Protein AF-A0A7V5LK09-F1 (afdb_monomer)

Sequence (104 aa):
LEYFKEQLTYKNRHDYRAETVLSLFDRWGVTTGSIEEGNLQIIDELPEEWLDEEHLEKKLKAEQMQLYQMMRYAKLETCRKAFIHEYFGIAHGPHCGACDNCRK

Nearest PDB structures (foldseek):
  4tmu-assembly1_A  TM=9.553E-01  e=4.118E-01  Cronobacter sakazakii ATCC BAA-894
  9e8q-assembly1_X  TM=3.305E-01  e=1.648E+00  Homo sapiens

Secondary structure (DSSP, 8-state):
-HHHHHHH-TT-TT--HHHHHHHHHHHTTSEES-TTTT--EE-SPPPGGGT-HHHHHHHHHHHHHHHHHHHHHHT--S-HHHHHHHHTT----S--SSSHHHH-

Organism: Caldithrix abyssi (NCBI:txid187145)

Mean predicted aligned error: 7.84 Å

Structure (mmCIF, N/CA/C/O backbone):
data_AF-A0A7V5LK09-F1
#
_entry.id   AF-A0A7V5LK09-F1
#
loop_
_atom_site.group_PDB
_atom_site.id
_atom_site.type_symbol
_atom_site.label_atom_id
_atom_site.label_alt_id
_atom_site.label_comp_id
_atom_site.label_asym_id
_atom_site.label_entity_id
_atom_site.label_seq_id
_atom_site.pdbx_PDB_ins_code
_atom_site.Cartn_x
_atom_site.Cartn_y
_atom_site.Cartn_z
_atom_site.occupancy
_atom_site.B_iso_or_equiv
_atom_site.auth_seq_id
_atom_site.auth_comp_id
_atom_site.auth_asym_id
_atom_site.auth_atom_id
_atom_site.pdbx_PDB_model_num
ATOM 1 N N . LEU A 1 1 ? -14.041 16.096 19.041 1.00 65.06 1 LEU A N 1
ATOM 2 C CA . LEU A 1 1 ? -12.765 15.440 18.664 1.00 65.06 1 LEU A CA 1
ATOM 3 C C . LEU A 1 1 ? -11.543 16.071 19.347 1.00 65.06 1 LEU A C 1
ATOM 5 O O . LEU A 1 1 ? -10.754 15.335 19.920 1.00 65.06 1 LEU A O 1
ATOM 9 N N . GLU A 1 2 ? -11.403 17.404 19.336 1.00 63.31 2 GLU A N 1
ATOM 10 C CA . GLU A 1 2 ? -10.239 18.144 19.876 1.00 63.31 2 GLU A CA 1
ATOM 11 C C . GLU A 1 2 ? -9.808 17.718 21.294 1.00 63.31 2 GLU A C 1
ATOM 13 O O . GLU A 1 2 ? -8.664 17.332 21.501 1.00 63.31 2 GLU A O 1
ATOM 18 N N . TYR A 1 3 ? -10.746 17.678 22.247 1.00 67.62 3 TYR A N 1
ATOM 19 C CA . TYR A 1 3 ? -10.480 17.264 23.632 1.00 67.62 3 TYR A CA 1
ATOM 20 C C . TYR A 1 3 ? -9.932 15.829 23.737 1.00 67.62 3 TYR A C 1
ATOM 22 O O . TYR A 1 3 ? -9.009 15.561 24.498 1.00 67.62 3 TYR A O 1
ATOM 30 N N . PHE A 1 4 ? -10.467 14.902 22.938 1.00 67.75 4 PHE A N 1
ATOM 31 C CA . PHE A 1 4 ? -10.021 13.507 22.905 1.00 67.75 4 PHE A CA 1
ATOM 32 C C . PHE A 1 4 ? -8.609 13.375 22.313 1.00 67.75 4 PHE A C 1
ATOM 34 O O . PHE A 1 4 ? -7.789 12.623 22.841 1.00 67.75 4 PHE A O 1
ATOM 41 N N . LYS A 1 5 ? -8.292 14.161 21.273 1.00 66.69 5 LYS A N 1
ATOM 42 C CA . LYS A 1 5 ? -6.926 14.253 20.736 1.00 66.69 5 LYS A CA 1
ATOM 43 C C . LYS A 1 5 ? -5.962 14.793 21.786 1.00 66.69 5 LYS A C 1
ATOM 45 O O . LYS A 1 5 ? -4.930 14.182 22.015 1.00 66.69 5 LYS A O 1
ATOM 50 N N . GLU A 1 6 ? -6.318 15.868 22.490 1.00 67.31 6 GLU A N 1
ATOM 51 C CA . GLU A 1 6 ? -5.460 16.445 23.535 1.00 67.31 6 GLU A CA 1
ATOM 52 C C . GLU A 1 6 ? -5.114 15.447 24.653 1.00 67.31 6 GLU A C 1
ATOM 54 O O . GLU A 1 6 ? -3.996 15.485 25.170 1.00 67.31 6 GLU A O 1
ATOM 59 N N . GLN A 1 7 ? -6.021 14.519 24.985 1.00 71.19 7 GLN A N 1
ATOM 60 C CA . GLN A 1 7 ? -5.760 13.465 25.973 1.00 71.19 7 GLN A CA 1
ATOM 61 C C . GLN A 1 7 ? -4.877 12.321 25.439 1.00 71.19 7 GLN A C 1
ATOM 63 O O . GLN A 1 7 ? -4.056 11.790 26.184 1.00 71.19 7 GLN A O 1
ATOM 68 N N . LEU A 1 8 ? -5.004 11.935 24.163 1.00 64.62 8 LEU A N 1
ATOM 69 C CA . LEU A 1 8 ? -4.245 10.816 23.576 1.00 64.62 8 LEU A CA 1
ATOM 70 C C . LEU A 1 8 ? -2.890 11.225 22.986 1.00 64.62 8 LEU A C 1
ATOM 72 O O . LEU A 1 8 ? -1.941 10.439 22.983 1.00 64.62 8 LEU A O 1
ATOM 76 N N . THR A 1 9 ? -2.784 12.448 22.476 1.00 62.03 9 THR A N 1
ATOM 77 C CA . THR A 1 9 ? -1.634 12.935 21.710 1.00 62.03 9 THR A CA 1
ATOM 78 C C . THR A 1 9 ? -1.008 14.159 22.372 1.00 62.03 9 THR A C 1
ATOM 80 O O . THR A 1 9 ? -0.523 15.069 21.704 1.00 62.03 9 THR A O 1
ATOM 83 N N . TYR A 1 10 ? -0.925 14.142 23.710 1.00 56.97 10 TYR A N 1
ATOM 84 C CA . TYR A 1 10 ? -0.333 15.200 24.548 1.00 56.97 10 TYR A CA 1
ATOM 85 C C . TYR A 1 10 ? 1.025 15.728 24.036 1.00 56.97 10 TYR A C 1
ATOM 87 O O . TYR A 1 10 ? 1.371 16.887 24.245 1.00 56.97 10 TYR A O 1
ATOM 95 N N . LYS A 1 11 ? 1.804 14.890 23.335 1.00 62.12 11 LYS A N 1
ATOM 96 C CA . LYS A 1 11 ? 3.105 15.263 22.756 1.00 62.12 11 LYS A CA 1
ATOM 97 C C . LYS A 1 11 ? 3.059 15.802 21.319 1.00 62.12 11 LYS A C 1
ATOM 99 O O . LYS A 1 11 ? 4.033 16.424 20.909 1.00 62.12 11 LYS A O 1
ATOM 104 N N . ASN A 1 12 ? 2.005 15.555 20.540 1.00 65.56 12 ASN A N 1
ATOM 105 C CA . ASN A 1 12 ? 1.946 15.945 19.130 1.00 65.56 12 ASN A CA 1
ATOM 106 C C . ASN A 1 12 ? 0.513 16.289 18.687 1.00 65.56 12 ASN A C 1
ATOM 108 O O . ASN A 1 12 ? -0.305 15.412 18.424 1.00 65.56 12 ASN A O 1
ATOM 112 N N 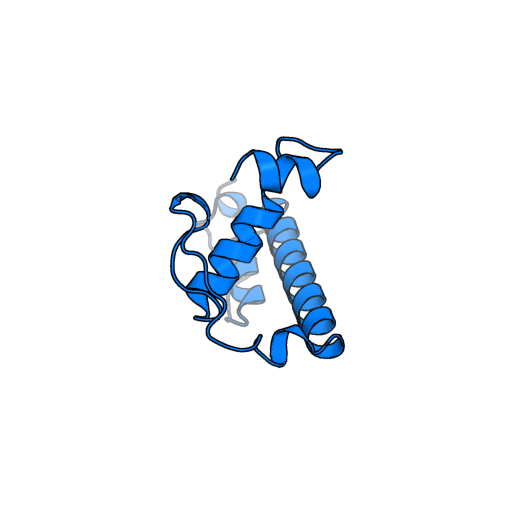. ARG A 1 13 ? 0.233 17.590 18.542 1.00 63.12 13 ARG A N 1
ATOM 113 C CA . ARG A 1 13 ? -1.069 18.110 18.088 1.00 63.12 13 ARG A CA 1
ATOM 114 C C . ARG A 1 13 ? -1.428 17.754 16.635 1.00 63.12 13 ARG A C 1
ATOM 116 O O . ARG A 1 13 ? -2.587 17.895 16.268 1.00 63.12 13 ARG A O 1
ATOM 123 N N . HIS A 1 14 ? -0.476 17.290 15.822 1.00 67.31 14 HIS A N 1
ATOM 124 C CA . HIS A 1 14 ? -0.699 16.863 14.430 1.00 67.31 14 HIS A CA 1
ATOM 125 C C . HIS A 1 14 ? -0.690 15.336 14.266 1.00 67.31 14 HIS A C 1
ATOM 127 O O . HIS A 1 14 ? -0.330 14.809 13.214 1.00 67.31 14 HIS A O 1
ATOM 133 N N . ASP A 1 15 ? -1.030 14.616 15.327 1.00 77.69 15 ASP A N 1
ATOM 134 C CA . ASP A 1 15 ? -1.090 13.164 15.333 1.00 77.69 15 ASP A CA 1
ATOM 135 C C . ASP A 1 15 ? -2.498 12.677 14.965 1.00 77.69 15 ASP A C 1
ATOM 137 O O . ASP A 1 15 ? -3.444 12.880 15.722 1.00 77.69 15 ASP A O 1
ATOM 141 N N . TYR A 1 16 ? -2.606 12.038 13.796 1.00 82.81 16 TYR A N 1
ATOM 142 C CA . TYR A 1 16 ? -3.864 11.573 13.200 1.00 82.81 16 TYR A CA 1
ATOM 143 C C . TYR A 1 16 ? -4.197 10.106 13.525 1.00 82.81 16 TYR A C 1
ATOM 145 O O . TYR A 1 16 ? -5.023 9.475 12.853 1.00 82.81 16 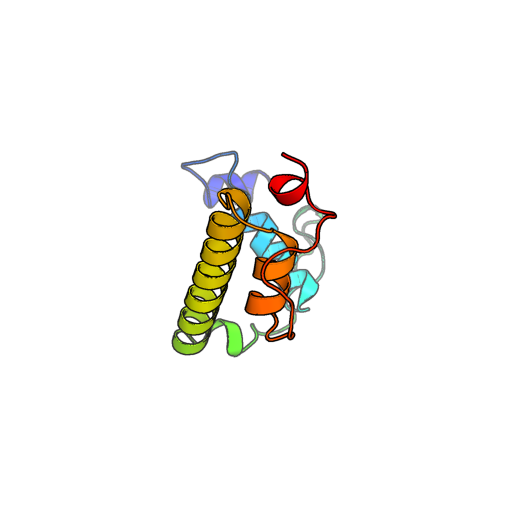TYR A O 1
ATOM 153 N N . ARG A 1 17 ? -3.511 9.498 14.504 1.00 82.75 17 ARG A N 1
ATOM 154 C CA . ARG A 1 17 ? -3.715 8.081 14.844 1.00 82.75 17 ARG A CA 1
ATOM 155 C C . ARG A 1 17 ? -5.120 7.814 15.371 1.00 82.75 17 ARG A C 1
ATOM 157 O O . ARG A 1 17 ? -5.699 6.793 15.012 1.00 82.75 17 ARG A O 1
ATOM 164 N N . ALA A 1 18 ? -5.681 8.718 16.175 1.00 82.94 18 ALA A N 1
ATOM 165 C CA . ALA A 1 18 ? -7.023 8.548 16.729 1.00 82.94 18 ALA A CA 1
ATOM 166 C C . ALA A 1 18 ? -8.082 8.520 15.616 1.00 82.94 18 ALA A C 1
ATOM 168 O O . ALA A 1 18 ? -8.936 7.642 15.586 1.00 82.94 18 ALA A O 1
ATOM 169 N N . GLU A 1 19 ? -7.977 9.427 14.651 1.00 84.56 19 GLU A N 1
ATOM 170 C CA . GLU A 1 19 ? -8.860 9.521 13.491 1.00 84.56 19 GLU A CA 1
ATOM 171 C C . GLU A 1 19 ? -8.713 8.307 12.584 1.00 84.56 19 GLU A C 1
ATOM 173 O O . GLU A 1 19 ? -9.707 7.781 12.088 1.00 84.56 19 GLU A O 1
ATOM 178 N N . THR A 1 20 ? -7.478 7.835 12.405 1.00 87.44 20 THR A N 1
ATOM 179 C CA . THR A 1 20 ? -7.198 6.624 11.632 1.00 87.44 20 THR A CA 1
ATOM 180 C C . THR A 1 20 ? -7.868 5.413 12.275 1.00 87.44 20 THR A C 1
ATOM 182 O O . THR A 1 20 ? -8.55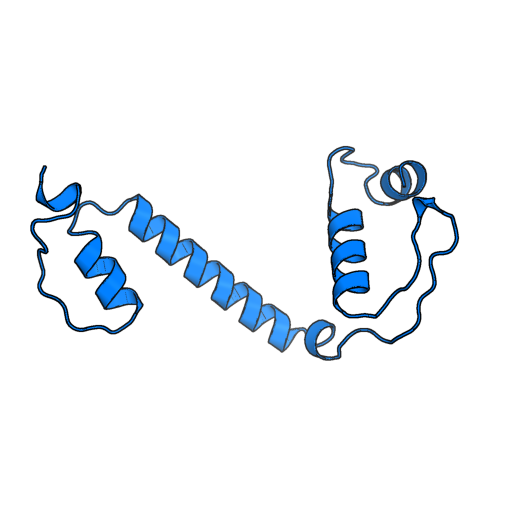6 4.667 11.587 1.00 87.44 20 THR A O 1
ATOM 185 N N . VAL A 1 21 ? -7.721 5.234 13.592 1.00 87.62 21 VAL A N 1
ATOM 186 C CA . VAL A 1 21 ? -8.344 4.127 14.333 1.00 87.62 21 VAL A CA 1
ATOM 187 C C . VAL A 1 21 ? -9.871 4.214 14.285 1.00 87.62 21 VAL A C 1
ATOM 189 O O . VAL A 1 21 ? -10.519 3.208 14.025 1.00 87.62 21 VAL A O 1
ATOM 192 N N . LEU A 1 22 ? -10.458 5.401 14.446 1.00 88.25 22 LEU A N 1
ATOM 193 C CA . LEU A 1 22 ? -11.912 5.578 14.345 1.00 88.25 22 LEU A CA 1
ATOM 194 C C . LEU A 1 22 ? -12.435 5.290 12.934 1.00 88.25 22 LEU A C 1
ATOM 196 O O . LEU A 1 22 ? -13.441 4.608 12.786 1.00 88.25 22 LEU A O 1
ATOM 200 N N . SER A 1 23 ? -11.716 5.733 11.900 1.00 88.56 23 SER A N 1
ATOM 201 C CA . SER A 1 23 ? -12.054 5.418 10.503 1.00 88.56 23 SER A CA 1
ATOM 202 C C . SER A 1 23 ? -11.937 3.918 10.219 1.00 88.56 23 SER A C 1
ATOM 204 O O . SER A 1 23 ? -12.683 3.364 9.415 1.00 88.56 23 SER A O 1
ATOM 206 N N . LEU A 1 24 ? -10.985 3.243 10.869 1.00 89.81 24 LEU A N 1
ATOM 207 C CA . LEU A 1 24 ? -10.847 1.794 10.804 1.00 89.81 24 LEU A CA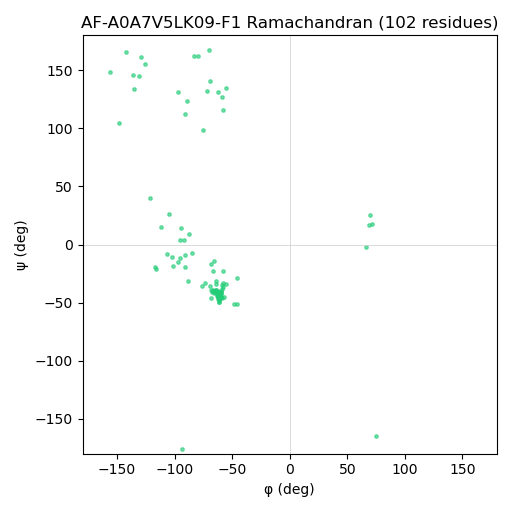 1
ATOM 208 C C . LEU A 1 24 ? -12.019 1.095 11.501 1.00 89.81 24 LEU A C 1
ATOM 210 O O . LEU A 1 24 ? -12.581 0.179 10.914 1.00 89.81 24 LEU A O 1
ATOM 214 N N . PHE A 1 25 ? -12.417 1.5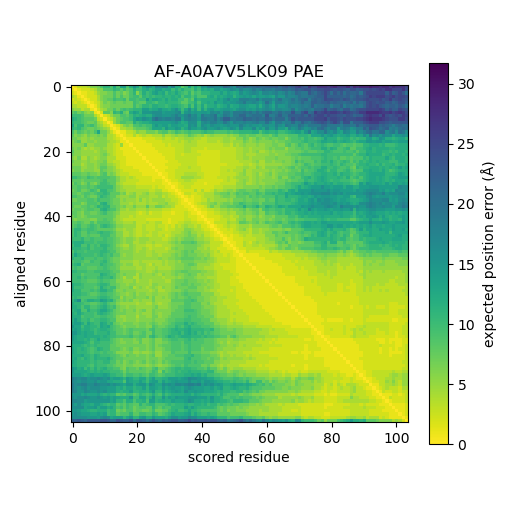25 12.697 1.00 91.44 25 PHE A N 1
ATOM 215 C CA . PHE A 1 25 ? -13.555 0.942 13.413 1.00 91.44 25 PHE A CA 1
ATOM 216 C C . PHE A 1 25 ? -14.872 1.115 12.658 1.00 91.44 25 PHE A C 1
ATOM 218 O O . PHE A 1 25 ? -15.620 0.150 12.533 1.00 91.44 25 PHE A O 1
ATOM 225 N N . ASP A 1 26 ? -15.112 2.294 12.084 1.00 89.62 26 ASP A N 1
ATOM 226 C CA . ASP A 1 26 ? -16.278 2.562 11.240 1.00 89.62 26 ASP A CA 1
ATOM 227 C C . ASP A 1 26 ? -16.291 1.668 9.988 1.00 89.62 26 ASP A C 1
ATOM 229 O O . ASP A 1 26 ? -17.256 0.951 9.730 1.00 89.62 26 ASP A O 1
ATOM 233 N N . ARG A 1 27 ? -15.166 1.590 9.258 1.00 89.62 27 ARG A N 1
ATOM 234 C CA . ARG A 1 27 ? -15.042 0.748 8.053 1.00 89.62 27 ARG A CA 1
ATOM 235 C C . ARG A 1 27 ? -15.308 -0.736 8.316 1.00 89.62 27 ARG A C 1
ATOM 237 O O . ARG A 1 27 ? -15.792 -1.427 7.422 1.00 89.62 27 ARG A O 1
ATOM 244 N N . TRP A 1 28 ? -14.928 -1.231 9.490 1.00 89.88 28 TRP A N 1
ATOM 245 C CA . TRP A 1 28 ? -15.085 -2.635 9.874 1.00 89.88 28 TRP A CA 1
ATOM 246 C C . TRP A 1 28 ? -16.363 -2.900 10.679 1.00 89.88 28 TRP A C 1
ATOM 248 O O . TRP A 1 28 ? -16.581 -4.033 11.090 1.00 89.88 28 TRP A O 1
ATOM 258 N N . GLY A 1 29 ? -17.219 -1.889 10.871 1.00 91.19 29 GLY A N 1
ATOM 259 C CA . GLY A 1 29 ? -18.501 -2.041 11.561 1.00 91.19 29 GLY A CA 1
ATOM 260 C C . GLY A 1 29 ? -18.388 -2.250 13.072 1.00 91.19 29 GLY A C 1
ATOM 261 O O . GLY A 1 29 ? -19.351 -2.678 13.691 1.00 91.19 29 GLY A O 1
ATOM 262 N N . VAL A 1 30 ? -17.241 -1.930 13.675 1.00 92.75 30 VAL A N 1
ATOM 263 C CA . VAL A 1 30 ? -16.998 -2.052 15.125 1.00 92.75 30 VAL A CA 1
ATOM 264 C C . VAL A 1 30 ? -17.733 -0.951 15.894 1.00 92.75 30 VAL A C 1
ATOM 266 O O . VAL A 1 30 ? -18.197 -1.152 17.018 1.00 92.75 30 VAL A O 1
ATOM 269 N N . THR A 1 31 ? -17.860 0.231 15.289 1.00 92.81 31 THR A N 1
ATOM 270 C CA . THR A 1 31 ? -18.533 1.392 15.883 1.00 92.81 31 THR A CA 1
ATOM 271 C C . THR A 1 31 ? -19.628 1.940 14.979 1.00 92.81 31 THR A C 1
ATOM 273 O O . THR A 1 31 ? -19.559 1.802 13.764 1.00 92.81 31 THR A O 1
ATOM 276 N N . THR A 1 32 ? -20.606 2.619 15.576 1.00 91.94 32 THR A N 1
ATOM 277 C CA . THR A 1 32 ? -21.621 3.418 14.877 1.00 91.94 32 THR A CA 1
ATOM 278 C C . THR A 1 32 ? -21.716 4.818 15.480 1.00 91.94 32 THR A C 1
ATOM 280 O O . THR A 1 32 ? -21.294 5.045 16.618 1.00 91.94 32 THR A O 1
ATOM 283 N N . GLY A 1 33 ? -22.292 5.754 14.729 1.00 89.19 33 GLY A N 1
ATOM 284 C CA . GLY A 1 33 ? -22.362 7.164 15.106 1.00 89.19 33 GLY A CA 1
ATOM 285 C C . GLY A 1 33 ? -21.021 7.887 14.948 1.00 89.19 33 GLY A C 1
ATOM 286 O O . GLY A 1 33 ? -20.101 7.415 14.286 1.00 89.19 33 GLY A O 1
ATOM 287 N N . SER A 1 34 ? -20.911 9.063 15.559 1.00 84.50 34 SER A N 1
ATOM 288 C CA . SER A 1 34 ? -19.746 9.940 15.476 1.00 84.50 34 SER A CA 1
ATOM 289 C C . SER A 1 34 ? -19.383 10.503 16.847 1.00 84.50 34 SER A C 1
ATOM 291 O O . SER A 1 34 ? -20.235 10.834 17.675 1.00 84.50 34 SER A O 1
ATOM 293 N N . ILE A 1 35 ? -18.082 10.685 17.082 1.00 82.12 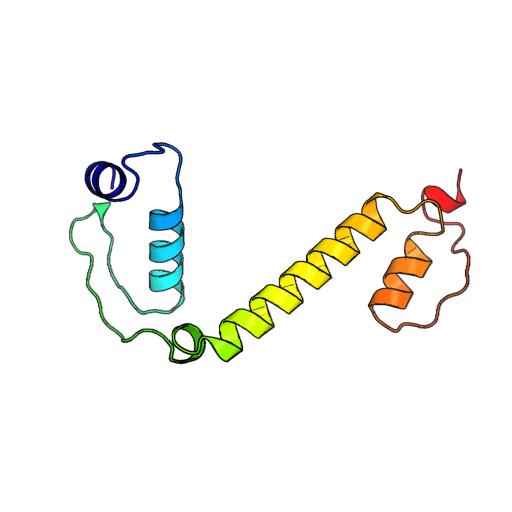35 ILE A N 1
ATOM 294 C CA . ILE A 1 35 ? -17.598 11.402 18.270 1.00 82.12 35 ILE A CA 1
ATOM 295 C C . ILE A 1 35 ? -18.049 12.867 18.255 1.00 82.12 35 ILE A C 1
ATOM 297 O O . ILE A 1 35 ? -18.233 13.461 19.314 1.00 82.12 35 ILE A O 1
ATOM 301 N N . GLU A 1 36 ? -18.198 13.471 17.078 1.00 81.75 36 GLU A N 1
ATOM 302 C CA . GLU A 1 36 ? -18.564 14.886 16.942 1.00 81.75 36 GLU A CA 1
ATOM 303 C C . GLU A 1 36 ? -20.008 15.146 17.373 1.00 81.75 36 GLU A C 1
ATOM 305 O O . GLU A 1 36 ? -20.288 16.159 18.009 1.00 81.75 36 GLU A O 1
ATOM 310 N N . GLU A 1 37 ? -20.894 14.191 17.097 1.00 84.62 37 GLU A N 1
ATOM 311 C CA . GLU A 1 37 ? -22.308 14.226 17.479 1.00 84.62 37 GLU A CA 1
ATOM 312 C C . GLU A 1 37 ? -22.547 13.715 18.910 1.00 84.62 37 GLU A C 1
ATOM 314 O O . GLU A 1 37 ? -23.659 13.810 19.428 1.00 84.62 37 GLU A O 1
ATOM 319 N N . GLY A 1 38 ? -21.514 13.172 19.567 1.00 85.25 38 GLY A N 1
ATOM 320 C CA . GLY A 1 38 ? -21.608 12.621 20.920 1.00 85.25 38 GLY A CA 1
ATOM 321 C C . GLY A 1 38 ? -22.445 11.340 21.018 1.00 85.25 38 GLY A C 1
ATOM 322 O O . GLY A 1 38 ? -22.850 10.966 22.116 1.00 85.25 38 GLY A O 1
ATOM 323 N N . ASN A 1 39 ? -22.702 10.669 19.892 1.00 90.31 39 ASN A N 1
ATOM 324 C CA . ASN A 1 39 ? -23.514 9.453 19.790 1.00 90.31 39 ASN A CA 1
ATOM 325 C C . ASN A 1 39 ? -22.687 8.208 19.411 1.00 90.31 39 ASN A C 1
ATOM 327 O O . ASN A 1 39 ? -23.272 7.198 19.027 1.00 90.31 39 ASN A O 1
ATOM 331 N N . LEU A 1 40 ? -21.350 8.269 19.511 1.00 90.06 40 LEU A N 1
ATOM 332 C CA . LEU A 1 40 ? -20.476 7.132 19.216 1.00 90.06 40 LEU A CA 1
ATOM 333 C C . LEU A 1 40 ? -20.815 5.936 20.120 1.00 90.06 40 LEU A C 1
ATOM 335 O O . LEU A 1 40 ? -20.796 6.048 21.348 1.00 90.06 40 LEU A O 1
ATOM 339 N N . GLN A 1 41 ? -21.058 4.782 19.506 1.00 91.44 41 GLN A N 1
ATOM 340 C CA . GLN A 1 41 ? -21.320 3.518 20.190 1.00 91.44 41 GLN A CA 1
ATOM 341 C C . GLN A 1 41 ? -20.455 2.403 19.609 1.00 91.44 41 GLN A C 1
ATOM 343 O O . GLN A 1 41 ? -20.200 2.370 18.407 1.00 91.44 41 GLN A O 1
ATOM 348 N N . ILE A 1 42 ? -20.020 1.483 20.469 1.00 92.56 42 ILE A N 1
ATOM 349 C CA . ILE A 1 42 ? -19.361 0.235 20.069 1.00 92.56 42 ILE A CA 1
ATOM 350 C C . ILE A 1 42 ? -20.466 -0.801 19.875 1.00 92.56 42 ILE A C 1
ATOM 352 O O . ILE A 1 42 ? -21.269 -1.008 20.787 1.00 92.56 42 ILE A O 1
ATOM 356 N N . ILE A 1 43 ? -20.532 -1.398 18.690 1.00 94.38 43 ILE A N 1
ATOM 357 C CA . ILE A 1 43 ? -21.607 -2.319 18.294 1.00 94.38 43 ILE A CA 1
ATOM 358 C C . ILE A 1 43 ? -21.115 -3.736 18.017 1.00 94.38 43 ILE A C 1
ATOM 360 O O . ILE A 1 43 ? -21.928 -4.655 18.053 1.00 94.38 43 ILE A O 1
ATOM 364 N N . ASP A 1 44 ? -19.818 -3.907 17.773 1.00 92.19 44 ASP A N 1
ATOM 365 C CA . ASP A 1 44 ? -19.214 -5.201 17.469 1.00 92.19 44 ASP A CA 1
ATOM 366 C C . ASP A 1 44 ? -17.828 -5.323 18.118 1.00 92.19 44 ASP A C 1
ATOM 368 O O . ASP A 1 44 ? -17.245 -4.335 18.584 1.00 92.19 44 ASP A O 1
ATOM 372 N N . GLU A 1 45 ? -17.310 -6.545 18.171 1.00 89.56 45 GLU A N 1
ATOM 373 C CA . GLU A 1 45 ? -15.963 -6.840 18.650 1.00 89.56 45 GLU A CA 1
ATOM 374 C C . GLU A 1 45 ? -14.908 -6.543 17.573 1.00 89.56 45 GLU A C 1
ATOM 376 O O . GLU A 1 45 ? -15.194 -6.408 16.381 1.00 89.56 45 GLU A O 1
ATOM 381 N N . LEU A 1 46 ? -13.647 -6.412 17.994 1.00 87.62 46 LEU A N 1
ATOM 382 C CA . LEU A 1 46 ? -12.548 -6.263 17.044 1.00 87.62 46 LEU A CA 1
ATOM 383 C C . LEU A 1 46 ? -12.333 -7.579 16.280 1.00 87.62 46 LEU A C 1
ATOM 385 O O . LEU A 1 46 ? -12.361 -8.640 16.905 1.00 87.62 46 LEU A O 1
ATOM 389 N N . PRO A 1 47 ? -12.035 -7.531 14.967 1.00 86.31 47 PRO A N 1
ATOM 390 C CA . PRO A 1 47 ? -11.682 -8.729 14.214 1.00 86.31 47 PRO A CA 1
ATOM 391 C C . PRO A 1 47 ? -10.505 -9.470 14.865 1.00 86.31 47 PRO A C 1
ATOM 393 O O . PRO A 1 47 ? -9.494 -8.845 15.192 1.00 86.31 47 PRO A O 1
ATOM 396 N N . GLU A 1 48 ? -10.594 -10.798 14.993 1.00 85.88 48 GLU A N 1
ATOM 397 C CA . GLU A 1 48 ? -9.535 -11.624 15.604 1.00 85.88 48 GLU A CA 1
ATOM 398 C C . GLU A 1 48 ? -8.165 -11.419 14.931 1.00 85.88 48 GLU A C 1
ATOM 400 O O . GLU A 1 48 ? -7.135 -11.387 15.602 1.00 85.88 48 GLU A O 1
ATOM 405 N N . GLU A 1 49 ? -8.148 -11.174 13.616 1.00 83.81 49 GLU A N 1
ATOM 406 C CA . GLU A 1 49 ? -6.937 -10.883 12.832 1.00 83.81 49 GLU A CA 1
ATOM 407 C C . GLU A 1 49 ? -6.150 -9.659 13.338 1.00 83.81 49 GLU A C 1
ATOM 409 O O . GLU A 1 49 ? -4.964 -9.517 13.043 1.00 83.81 49 GLU A O 1
ATOM 414 N N . TRP A 1 50 ? -6.798 -8.741 14.064 1.00 83.06 50 TRP A N 1
ATOM 415 C CA . TRP A 1 50 ? -6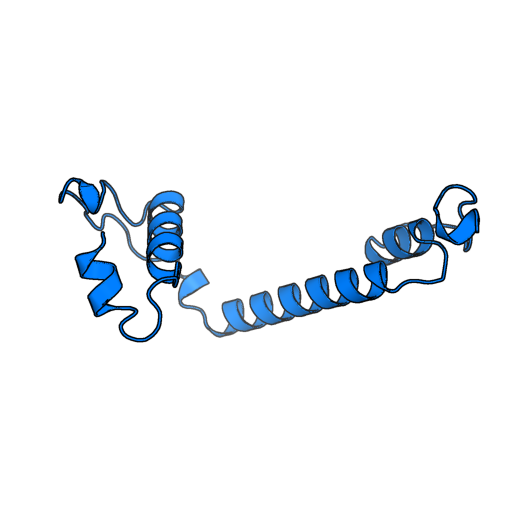.160 -7.550 14.639 1.00 83.06 50 TRP A CA 1
ATOM 416 C C . TRP A 1 50 ? -5.629 -7.787 16.052 1.00 83.06 50 TRP A C 1
ATOM 418 O O . TRP A 1 50 ? -4.941 -6.925 16.597 1.00 83.06 50 TRP A O 1
ATOM 428 N N . LEU A 1 51 ? -5.965 -8.927 16.648 1.00 87.44 51 LEU A N 1
ATOM 429 C CA . LEU A 1 51 ? -5.483 -9.360 17.955 1.00 87.44 51 LEU A CA 1
ATOM 430 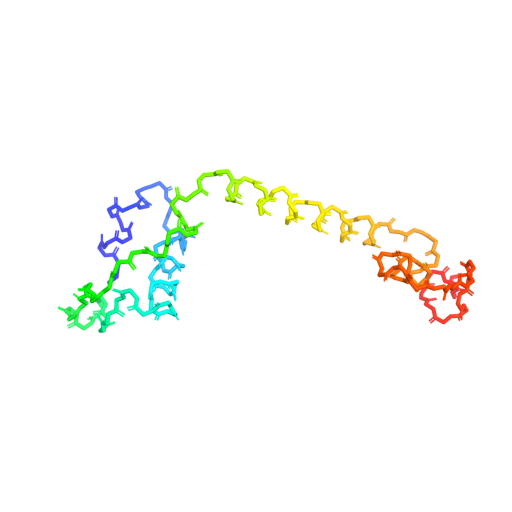C C . LEU A 1 51 ? -4.364 -10.403 17.819 1.00 87.44 51 LEU A C 1
ATOM 432 O O . LEU A 1 51 ? -3.597 -10.600 18.759 1.00 87.44 51 LEU A O 1
ATOM 436 N N . ASP A 1 52 ? -4.245 -11.039 16.651 1.00 92.50 52 ASP A N 1
ATOM 437 C CA . ASP A 1 52 ? -3.171 -11.973 16.323 1.00 92.50 52 ASP A CA 1
ATOM 438 C C . ASP A 1 52 ? -1.855 -11.231 16.022 1.00 92.50 52 ASP A C 1
ATOM 440 O O . ASP A 1 52 ? -1.608 -10.738 14.917 1.00 92.50 52 ASP A O 1
ATOM 444 N N . GLU A 1 53 ? -0.985 -11.170 17.030 1.00 91.56 53 GLU A N 1
ATOM 445 C CA . GLU A 1 53 ? 0.335 -10.544 16.940 1.00 91.56 53 GLU A CA 1
ATOM 446 C C . GLU A 1 53 ? 1.219 -11.186 15.857 1.00 91.56 53 GLU A C 1
ATOM 448 O O . GLU A 1 53 ? 1.886 -10.470 15.108 1.00 91.56 53 GLU A O 1
ATOM 453 N N . GLU A 1 54 ? 1.175 -12.512 15.687 1.00 93.31 54 GLU A N 1
ATOM 454 C CA . GLU A 1 54 ? 1.982 -13.202 14.674 1.00 93.31 54 GLU A CA 1
ATOM 455 C C . GLU A 1 54 ? 1.512 -12.837 13.257 1.00 93.31 54 GLU A C 1
ATOM 457 O O . GLU A 1 54 ? 2.324 -12.611 12.348 1.00 93.31 54 GLU A O 1
ATOM 462 N N . HIS A 1 55 ? 0.195 -12.747 13.052 1.00 90.81 55 HIS A N 1
ATOM 463 C CA . HIS A 1 55 ? -0.378 -12.274 11.794 1.00 90.81 55 HIS A CA 1
ATOM 464 C C . HIS A 1 55 ? 0.036 -10.827 11.495 1.00 90.81 55 HIS A C 1
ATOM 466 O O . HIS A 1 55 ? 0.485 -10.521 10.381 1.00 90.81 55 HIS A O 1
ATOM 472 N N . LEU A 1 56 ? -0.066 -9.941 12.488 1.00 91.12 56 LEU A N 1
ATOM 473 C CA . LEU A 1 56 ? 0.301 -8.533 12.354 1.00 91.12 56 LEU A CA 1
ATOM 474 C C . LEU A 1 56 ? 1.789 -8.348 12.038 1.00 91.12 56 LEU A C 1
ATOM 476 O O . LEU A 1 56 ? 2.131 -7.560 11.152 1.00 91.12 56 LEU A O 1
ATOM 480 N N . GLU A 1 57 ? 2.677 -9.102 12.685 1.00 93.88 57 GLU A N 1
ATOM 481 C CA . GLU A 1 57 ? 4.113 -9.076 12.399 1.00 93.88 57 GLU A CA 1
ATOM 482 C C . GLU A 1 57 ? 4.425 -9.525 10.966 1.00 93.88 57 GLU A C 1
ATOM 484 O O . GLU A 1 57 ? 5.204 -8.878 10.252 1.00 93.88 57 GLU A O 1
ATOM 489 N N . LYS A 1 58 ? 3.792 -10.611 10.503 1.00 95.00 58 LYS A N 1
ATOM 490 C CA . LYS A 1 58 ? 3.940 -11.093 9.120 1.00 95.00 58 LYS A CA 1
ATOM 491 C C . LYS A 1 58 ? 3.483 -10.041 8.115 1.00 95.00 58 LYS A C 1
ATOM 493 O O . LYS A 1 58 ? 4.190 -9.791 7.133 1.00 95.00 58 LYS A O 1
ATOM 498 N N . LYS A 1 59 ? 2.334 -9.409 8.365 1.00 93.06 59 LYS A N 1
ATOM 499 C CA . LYS A 1 59 ? 1.795 -8.336 7.526 1.00 93.06 59 LYS A CA 1
ATOM 500 C C . LYS A 1 59 ? 2.736 -7.134 7.480 1.00 93.06 59 LYS A C 1
ATOM 502 O O . LYS A 1 59 ? 3.110 -6.707 6.388 1.00 93.06 59 LYS A O 1
ATOM 507 N N . LEU A 1 60 ? 3.198 -6.658 8.637 1.00 94.31 60 LEU A N 1
ATOM 508 C CA . LEU A 1 60 ? 4.139 -5.541 8.735 1.00 94.31 60 LEU A CA 1
ATOM 509 C C . LEU A 1 60 ? 5.423 -5.822 7.946 1.00 94.31 60 LEU A C 1
ATOM 511 O O . LEU A 1 60 ? 5.894 -4.978 7.183 1.00 94.31 60 LEU A O 1
ATOM 515 N N . LYS A 1 61 ? 5.981 -7.028 8.081 1.00 96.38 61 LYS A N 1
ATOM 516 C CA . LYS A 1 61 ? 7.176 -7.435 7.336 1.00 96.38 61 LYS A CA 1
ATOM 517 C C . LYS A 1 61 ? 6.931 -7.456 5.826 1.00 96.38 61 LYS A C 1
ATOM 519 O O . LYS A 1 61 ? 7.789 -7.011 5.063 1.00 96.38 61 LYS A O 1
ATOM 524 N N . ALA A 1 62 ? 5.780 -7.957 5.378 1.00 96.62 62 ALA A N 1
ATOM 525 C CA . ALA A 1 62 ? 5.421 -7.964 3.963 1.00 96.62 62 ALA A CA 1
ATOM 526 C C . ALA A 1 62 ? 5.305 -6.536 3.399 1.00 96.62 62 ALA A C 1
ATOM 528 O O . ALA A 1 62 ? 5.877 -6.246 2.347 1.00 96.62 62 ALA A O 1
ATOM 529 N N . GLU A 1 63 ? 4.649 -5.628 4.123 1.00 96.88 63 GLU A N 1
ATOM 530 C CA . GLU A 1 63 ? 4.508 -4.213 3.753 1.00 96.88 63 GLU A CA 1
ATOM 531 C C . GLU A 1 63 ? 5.867 -3.493 3.711 1.00 96.88 63 GLU A C 1
ATOM 533 O O . GLU A 1 63 ? 6.164 -2.773 2.755 1.00 96.88 63 GLU A O 1
ATOM 538 N N . GLN A 1 64 ? 6.752 -3.747 4.681 1.00 97.44 64 GLN A N 1
ATOM 539 C CA . GLN A 1 64 ? 8.125 -3.226 4.669 1.00 97.44 64 GLN A CA 1
ATOM 540 C C . GLN A 1 64 ? 8.913 -3.707 3.443 1.00 97.44 64 GLN A C 1
ATOM 542 O O . GLN A 1 64 ? 9.635 -2.924 2.820 1.00 97.44 64 GLN A O 1
ATOM 547 N N . MET A 1 65 ? 8.753 -4.975 3.055 1.00 96.81 65 MET A N 1
ATOM 548 C CA . MET A 1 65 ? 9.382 -5.510 1.847 1.00 96.81 65 MET A CA 1
ATOM 549 C C . MET A 1 65 ? 8.808 -4.871 0.579 1.00 96.81 65 MET A C 1
ATOM 551 O O . MET A 1 65 ? 9.575 -4.541 -0.323 1.00 96.81 65 MET A O 1
ATOM 555 N N . GLN A 1 66 ? 7.496 -4.630 0.502 1.00 96.69 66 GLN A N 1
ATOM 556 C CA . GLN A 1 66 ? 6.883 -3.902 -0.617 1.00 96.69 66 GLN A CA 1
ATOM 557 C C . GLN A 1 66 ? 7.419 -2.468 -0.722 1.00 96.69 66 GLN A C 1
ATOM 559 O O . GLN A 1 66 ? 7.831 -2.041 -1.805 1.00 96.69 66 GLN A O 1
ATOM 564 N N . LEU A 1 67 ? 7.499 -1.749 0.402 1.00 97.56 67 LEU A N 1
ATOM 565 C CA . LEU A 1 67 ? 8.079 -0.407 0.457 1.00 97.56 67 LEU A CA 1
ATOM 566 C C . LEU A 1 67 ? 9.542 -0.412 -0.003 1.00 97.56 67 LEU A C 1
ATOM 568 O O . LEU A 1 67 ? 9.958 0.449 -0.780 1.00 97.56 67 LEU A O 1
ATOM 572 N N . TYR A 1 68 ? 10.317 -1.413 0.417 1.00 97.12 68 TYR A N 1
ATOM 573 C CA . TYR A 1 68 ? 11.690 -1.597 -0.040 1.00 97.12 68 TYR A CA 1
ATOM 574 C C . TYR A 1 68 ? 11.775 -1.782 -1.564 1.00 97.12 68 TYR A C 1
ATOM 576 O O . TYR A 1 68 ? 12.616 -1.146 -2.206 1.00 97.12 68 TYR A O 1
ATOM 584 N N . GLN A 1 69 ? 10.882 -2.573 -2.173 1.00 97.31 69 GLN A N 1
ATOM 585 C CA . GLN A 1 69 ? 10.836 -2.721 -3.634 1.00 97.31 69 GLN A CA 1
ATOM 586 C C . GLN A 1 69 ? 10.488 -1.408 -4.344 1.00 97.31 69 GLN A C 1
ATOM 588 O O . GLN A 1 69 ? 11.107 -1.087 -5.358 1.00 97.31 69 GLN A O 1
ATOM 593 N N . MET A 1 70 ? 9.573 -0.603 -3.794 1.00 97.00 70 MET A N 1
ATOM 594 C CA . MET A 1 70 ? 9.276 0.734 -4.327 1.00 97.00 70 MET A CA 1
ATOM 595 C C . MET A 1 70 ? 10.493 1.659 -4.264 1.00 97.00 70 MET A C 1
ATOM 597 O O . MET A 1 70 ? 10.784 2.381 -5.218 1.00 97.00 70 MET A O 1
ATOM 601 N N . MET A 1 71 ? 11.258 1.598 -3.176 1.00 97.44 71 MET A N 1
ATOM 602 C CA . MET A 1 71 ? 12.479 2.384 -3.010 1.00 97.44 71 MET A CA 1
ATOM 603 C C . MET A 1 71 ? 13.570 1.964 -4.012 1.00 97.44 71 MET A C 1
ATOM 605 O O . MET A 1 71 ? 14.218 2.818 -4.621 1.00 97.44 71 MET A O 1
ATOM 609 N N . ARG A 1 72 ? 13.732 0.652 -4.245 1.00 97.12 72 ARG A N 1
ATOM 610 C CA . ARG A 1 72 ? 14.604 0.115 -5.307 1.00 97.12 72 ARG A CA 1
ATOM 611 C C . ARG A 1 72 ? 14.171 0.596 -6.687 1.00 97.12 72 ARG A C 1
ATOM 613 O O . ARG A 1 72 ? 15.017 1.033 -7.458 1.00 97.12 72 ARG A O 1
ATOM 620 N N . TYR A 1 73 ? 12.872 0.548 -6.978 1.00 96.94 73 TYR A N 1
ATOM 621 C CA . TYR A 1 73 ? 12.316 1.022 -8.242 1.00 96.94 73 TYR A CA 1
ATOM 622 C C . TYR A 1 73 ? 12.577 2.517 -8.461 1.00 96.94 73 TYR A C 1
ATOM 624 O O . TYR A 1 73 ? 12.990 2.921 -9.548 1.00 96.94 73 TYR A O 1
ATOM 632 N N . ALA A 1 74 ? 12.381 3.348 -7.434 1.00 96.19 74 ALA A N 1
ATOM 633 C CA . ALA A 1 74 ? 12.610 4.789 -7.521 1.00 96.19 74 ALA A CA 1
ATOM 634 C C . ALA A 1 74 ? 14.072 5.121 -7.868 1.00 96.19 74 ALA A C 1
ATOM 636 O O . ALA A 1 74 ? 14.317 5.965 -8.729 1.00 96.19 74 ALA A O 1
ATOM 637 N N . LYS A 1 75 ? 15.026 4.409 -7.253 1.00 95.75 75 LYS A N 1
ATOM 638 C CA . LYS A 1 75 ? 16.480 4.567 -7.451 1.00 95.75 75 LYS A CA 1
ATOM 639 C C . LYS A 1 75 ? 17.054 3.742 -8.610 1.00 95.75 75 LYS A C 1
ATOM 641 O O . LYS A 1 75 ? 18.269 3.597 -8.720 1.00 95.75 75 LYS A O 1
ATOM 646 N N . LEU A 1 76 ? 16.202 3.135 -9.429 1.00 96.19 76 LEU A N 1
ATOM 647 C CA . LEU A 1 76 ? 16.640 2.245 -10.492 1.00 96.19 76 LEU A CA 1
ATOM 648 C C . LEU A 1 76 ? 17.305 3.035 -11.627 1.00 96.19 76 LEU A C 1
ATOM 650 O O . LEU A 1 76 ? 16.709 3.978 -12.144 1.00 96.19 76 LEU A O 1
ATOM 654 N N . GLU A 1 77 ? 18.478 2.583 -12.072 1.00 95.31 77 GLU A N 1
ATOM 655 C CA . GLU A 1 77 ? 19.175 3.125 -13.256 1.00 95.31 77 GLU A CA 1
ATOM 656 C C . GLU A 1 77 ? 19.024 2.242 -14.508 1.00 95.31 77 GLU A C 1
ATOM 658 O O . GLU A 1 77 ? 19.337 2.658 -15.618 1.00 95.31 77 GLU A O 1
ATOM 663 N N . THR A 1 78 ? 18.507 1.020 -14.357 1.00 94.81 78 THR A N 1
ATOM 664 C CA . THR A 1 78 ? 18.226 0.091 -15.463 1.00 94.81 78 THR A CA 1
ATOM 665 C C . THR A 1 78 ? 16.779 0.218 -15.960 1.00 94.81 78 THR A C 1
ATOM 667 O O . THR A 1 78 ? 16.020 1.086 -15.523 1.00 94.81 78 THR A O 1
ATOM 670 N N . CYS A 1 79 ? 16.363 -0.631 -16.906 1.00 96.50 79 CYS A N 1
ATOM 671 C CA . CYS A 1 79 ? 15.018 -0.584 -17.476 1.00 96.50 79 CYS A CA 1
ATOM 672 C C . CYS A 1 79 ? 13.920 -0.738 -16.404 1.00 96.50 79 CYS A C 1
ATOM 674 O O . CYS A 1 79 ? 13.736 -1.811 -15.829 1.00 96.50 79 CYS A O 1
ATOM 676 N N . ARG A 1 80 ? 13.109 0.312 -16.210 1.00 96.12 80 ARG A N 1
ATOM 677 C CA . ARG A 1 80 ? 11.987 0.315 -15.252 1.00 96.12 80 ARG A CA 1
ATOM 678 C C . ARG A 1 80 ? 10.944 -0.755 -15.542 1.00 96.12 80 ARG A C 1
ATOM 680 O O . ARG A 1 80 ? 10.449 -1.401 -14.625 1.00 96.12 80 ARG A O 1
ATOM 687 N N . LYS A 1 81 ? 10.624 -0.962 -16.822 1.00 96.19 81 LYS A N 1
ATOM 688 C CA . LYS A 1 81 ? 9.629 -1.963 -17.223 1.00 96.19 81 LYS A CA 1
ATOM 689 C C . LYS A 1 81 ? 10.109 -3.383 -16.919 1.00 96.19 81 LYS A C 1
ATOM 691 O O . LYS A 1 81 ? 9.312 -4.185 -16.450 1.00 96.19 81 LYS A O 1
ATOM 696 N N . ALA A 1 82 ? 11.396 -3.666 -17.123 1.00 96.44 82 ALA A N 1
ATOM 697 C CA . ALA A 1 82 ? 11.968 -4.965 -16.780 1.00 96.44 82 ALA A CA 1
ATOM 698 C C . ALA A 1 82 ? 11.846 -5.249 -15.273 1.00 96.44 82 ALA A C 1
ATOM 700 O O . ALA A 1 82 ? 11.369 -6.316 -14.905 1.00 96.44 82 ALA A O 1
ATOM 701 N N . PHE A 1 83 ? 12.154 -4.268 -14.416 1.00 96.62 83 PHE A N 1
ATOM 702 C CA . PHE A 1 83 ? 11.995 -4.401 -12.961 1.00 96.62 83 PHE A CA 1
ATOM 703 C C . PHE A 1 83 ? 10.544 -4.681 -12.540 1.00 96.62 83 PHE A C 1
ATOM 705 O O . PHE A 1 83 ? 10.299 -5.553 -11.712 1.00 96.62 83 PHE A O 1
ATOM 712 N N . ILE A 1 84 ? 9.568 -3.958 -13.107 1.00 96.19 84 ILE A N 1
ATOM 713 C CA . ILE A 1 84 ? 8.142 -4.179 -12.802 1.00 96.19 84 ILE A CA 1
ATOM 714 C C . ILE A 1 84 ? 7.735 -5.604 -13.183 1.00 96.19 84 ILE A C 1
ATOM 716 O O . ILE A 1 84 ? 7.083 -6.293 -12.405 1.00 96.19 84 ILE A O 1
ATOM 720 N N . HIS A 1 85 ? 8.130 -6.054 -14.373 1.00 96.38 85 HIS A N 1
ATOM 721 C CA . HIS A 1 85 ? 7.826 -7.401 -14.837 1.00 96.38 85 HIS A CA 1
ATOM 722 C C . HIS A 1 85 ? 8.463 -8.470 -13.938 1.00 96.38 85 HIS A C 1
ATOM 724 O O . HIS A 1 85 ? 7.772 -9.406 -13.554 1.00 96.38 85 HIS A O 1
ATOM 730 N N . GLU A 1 86 ? 9.724 -8.297 -13.531 1.00 95.06 86 GLU A N 1
ATOM 731 C CA . GLU A 1 86 ? 10.399 -9.190 -12.580 1.00 95.06 86 GLU A CA 1
ATOM 732 C C . GLU A 1 86 ? 9.663 -9.253 -11.234 1.00 95.06 86 GLU A C 1
ATOM 734 O O . GLU A 1 86 ? 9.392 -10.343 -10.736 1.00 95.06 86 GLU A O 1
ATOM 739 N N . TYR A 1 87 ? 9.265 -8.101 -10.680 1.00 95.12 87 TYR A N 1
ATOM 740 C CA . TYR A 1 87 ? 8.524 -8.024 -9.417 1.00 95.12 87 TYR A CA 1
ATOM 741 C C . TYR A 1 87 ? 7.198 -8.803 -9.453 1.00 95.12 87 TYR A C 1
ATOM 743 O O . TYR A 1 87 ? 6.835 -9.441 -8.467 1.00 95.12 87 TYR A O 1
ATOM 751 N N . PHE A 1 88 ? 6.499 -8.794 -10.592 1.00 96.06 88 PHE A N 1
ATOM 752 C CA . PHE A 1 88 ? 5.250 -9.540 -1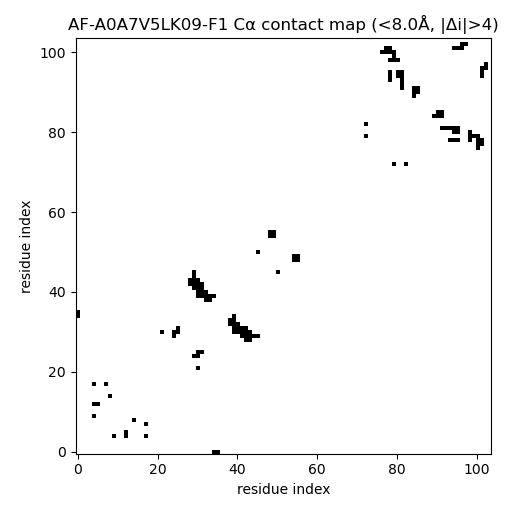0.791 1.00 96.06 88 PHE A CA 1
ATOM 753 C C . PHE A 1 88 ? 5.445 -10.951 -11.379 1.00 96.06 88 PHE A C 1
ATOM 755 O O . PHE A 1 88 ? 4.458 -11.626 -11.666 1.00 96.06 88 PHE A O 1
ATOM 762 N N . GLY A 1 89 ? 6.685 -11.412 -11.579 1.00 95.00 89 GLY A N 1
ATOM 763 C CA . GLY A 1 89 ? 6.972 -12.740 -12.138 1.00 95.00 89 GLY A CA 1
ATOM 764 C C . GLY A 1 89 ? 6.606 -12.901 -13.621 1.00 95.00 89 GLY A C 1
ATOM 765 O O . GLY A 1 89 ? 6.340 -14.010 -14.081 1.00 95.00 89 GLY A O 1
ATOM 766 N N . ILE A 1 90 ? 6.574 -11.808 -14.383 1.00 95.62 90 ILE A N 1
ATOM 767 C CA . ILE A 1 90 ? 6.218 -11.782 -15.805 1.00 95.62 90 ILE A CA 1
ATOM 768 C C . ILE A 1 90 ? 7.499 -11.809 -16.648 1.00 95.62 90 ILE A C 1
ATOM 770 O O . ILE A 1 90 ? 8.404 -11.005 -16.440 1.00 95.62 90 ILE A O 1
ATOM 774 N N . ALA A 1 91 ? 7.567 -12.682 -17.658 1.00 91.81 91 ALA A N 1
ATOM 775 C CA . ALA A 1 91 ? 8.703 -12.713 -18.580 1.00 91.81 91 ALA A CA 1
ATOM 776 C C . ALA A 1 91 ? 8.837 -11.387 -19.356 1.00 91.81 91 ALA A C 1
ATOM 778 O O . ALA A 1 91 ? 7.867 -10.869 -19.917 1.00 91.81 91 ALA A O 1
ATOM 779 N N . HIS A 1 92 ? 10.048 -10.830 -19.398 1.00 91.12 92 HIS A N 1
ATOM 780 C CA . HIS A 1 92 ? 10.357 -9.593 -20.112 1.00 91.12 92 HIS A CA 1
ATOM 781 C C . HIS A 1 92 ? 11.849 -9.534 -20.462 1.00 91.12 92 HIS A C 1
ATOM 783 O O . HIS A 1 92 ? 12.686 -10.045 -19.724 1.00 91.12 92 HIS A O 1
ATOM 789 N N . GLY A 1 93 ? 12.189 -8.900 -21.587 1.00 90.56 93 GLY A N 1
ATOM 790 C CA . GLY A 1 93 ? 13.585 -8.682 -21.978 1.00 90.56 93 GLY A CA 1
ATOM 791 C C . GLY A 1 93 ? 14.312 -7.662 -21.083 1.00 90.56 93 GLY A C 1
ATOM 792 O O . GLY A 1 93 ? 13.675 -6.912 -20.343 1.00 90.56 93 GLY A O 1
ATOM 793 N N . PRO A 1 94 ? 15.647 -7.556 -21.165 1.00 88.44 94 PRO A N 1
ATOM 794 C CA . PRO A 1 94 ? 16.416 -6.640 -20.314 1.00 88.44 94 PRO A CA 1
ATOM 795 C C . PRO A 1 94 ? 16.133 -5.151 -20.591 1.00 88.44 94 PRO A C 1
ATOM 797 O O . PRO A 1 94 ? 16.311 -4.309 -19.712 1.00 88.44 94 PRO A O 1
ATOM 800 N N . HIS A 1 95 ? 15.650 -4.811 -21.791 1.00 93.81 95 HIS A N 1
ATOM 801 C CA . HIS A 1 95 ? 15.363 -3.437 -22.204 1.00 93.81 95 HIS A CA 1
ATOM 802 C C . HIS A 1 95 ? 14.013 -3.352 -22.914 1.00 93.81 95 HIS A C 1
ATOM 804 O O . HIS A 1 95 ? 13.720 -4.156 -23.795 1.00 93.81 95 HIS A O 1
ATOM 810 N N . CYS A 1 96 ? 13.196 -2.360 -22.555 1.00 94.44 96 CYS A N 1
ATOM 811 C CA . CYS A 1 96 ? 11.902 -2.131 -23.203 1.00 94.44 96 CYS A CA 1
ATOM 812 C C . CYS A 1 96 ? 11.925 -1.056 -24.298 1.00 94.44 96 CYS A C 1
ATOM 814 O O . CYS A 1 96 ? 10.942 -0.930 -25.020 1.00 94.44 96 CYS A O 1
ATOM 816 N N . GLY A 1 97 ? 12.970 -0.220 -24.364 1.00 94.00 97 GLY A N 1
ATOM 817 C CA . GLY A 1 97 ? 13.065 0.918 -25.298 1.00 94.00 97 GLY A CA 1
ATOM 818 C C . GLY A 1 97 ? 12.056 2.060 -25.067 1.00 94.00 97 GLY A C 1
ATOM 819 O O . GLY A 1 97 ? 12.085 3.071 -25.766 1.00 94.00 97 GLY A O 1
ATOM 820 N N . ALA A 1 98 ? 11.151 1.929 -24.092 1.00 94.88 98 ALA A N 1
ATOM 821 C CA . ALA A 1 98 ? 10.025 2.845 -23.901 1.00 94.88 98 ALA A CA 1
ATOM 822 C C . ALA A 1 98 ? 10.045 3.631 -22.577 1.00 94.88 98 ALA A C 1
ATOM 824 O O . ALA A 1 98 ? 9.386 4.665 -22.501 1.00 94.88 98 ALA A O 1
ATOM 825 N N . CYS A 1 99 ? 10.769 3.177 -21.545 1.00 95.44 99 CYS A N 1
ATOM 826 C CA . CYS A 1 99 ? 10.891 3.918 -20.283 1.00 95.44 99 CYS A CA 1
ATOM 827 C C . CYS A 1 99 ? 11.971 5.003 -20.350 1.00 95.44 99 CYS A C 1
ATOM 829 O O . CYS A 1 99 ? 12.884 4.928 -21.173 1.00 95.44 99 CYS A O 1
ATOM 831 N N . ASP A 1 100 ? 11.902 5.952 -19.418 1.00 95.50 100 ASP A N 1
ATOM 832 C CA . ASP A 1 100 ? 12.905 6.996 -19.179 1.00 95.50 100 ASP A CA 1
ATOM 833 C C . ASP A 1 100 ? 14.338 6.441 -19.164 1.00 95.50 100 ASP A C 1
ATOM 835 O O . ASP A 1 100 ? 15.165 6.890 -19.945 1.00 95.50 100 ASP A O 1
ATOM 839 N N . ASN A 1 101 ? 14.620 5.387 -18.393 1.00 95.12 101 ASN A N 1
ATOM 840 C CA . ASN A 1 101 ? 15.974 4.823 -18.305 1.00 95.12 101 ASN A CA 1
ATOM 841 C C . ASN A 1 101 ? 16.482 4.138 -19.588 1.00 95.12 101 ASN A C 1
ATOM 843 O O . ASN A 1 101 ? 17.676 3.908 -19.711 1.00 95.12 101 ASN A O 1
ATOM 847 N N . CYS A 1 102 ? 15.606 3.787 -20.535 1.00 94.94 102 CYS A N 1
ATOM 848 C CA . CYS A 1 102 ? 16.020 3.238 -21.834 1.00 94.94 102 CYS A CA 1
ATOM 849 C C . CYS A 1 102 ? 16.115 4.309 -22.926 1.00 94.94 102 CYS A C 1
ATOM 851 O O . CYS A 1 102 ? 16.566 3.999 -24.023 1.00 94.94 102 CYS A O 1
ATOM 853 N N . ARG A 1 103 ? 15.604 5.514 -22.654 1.00 93.44 103 ARG A N 1
ATOM 854 C CA . ARG A 1 103 ? 15.599 6.659 -23.572 1.00 93.44 103 ARG A CA 1
ATOM 855 C C . ARG A 1 103 ? 16.608 7.740 -23.179 1.00 93.44 103 ARG A C 1
ATOM 857 O O . ARG A 1 103 ? 16.756 8.696 -23.934 1.00 93.44 103 ARG A O 1
ATOM 864 N N . LYS A 1 104 ? 17.224 7.607 -22.002 1.00 82.06 104 LYS A N 1
ATOM 865 C CA . LYS A 1 104 ? 18.498 8.252 -21.672 1.00 82.06 104 LYS A CA 1
ATOM 866 C C . LYS A 1 104 ? 19.553 7.803 -22.679 1.00 82.06 104 LYS A C 1
ATOM 868 O O . LYS A 1 104 ? 20.319 8.683 -23.116 1.00 82.06 104 LYS A O 1
#

Foldseek 3Di:
DQVVCCVVVVPDSPDCVVVVVVVVCVVVVQWDDDVVVVPIDGDDDDPVCVVPPVNVVVVVVVVVVVVVLVVCLVPDLFASVCSVCVVVVHDDDRHDCPDPSNVD

Radius of gyration: 21.68 Å; Cα contacts (8 Å, |Δi|>4): 72; chains: 1; bounding box: 43×31×51 Å

Solvent-accessible surface area (backbone atoms only — not comparable to full-atom values): 6283 Å² total; per-residue (Å²): 92,69,71,60,46,54,73,74,33,74,89,41,93,86,62,60,61,65,60,51,51,52,52,48,32,46,77,71,54,23,35,45,78,36,68,80,78,71,57,56,41,80,76,48,73,80,63,66,73,79,70,36,62,70,58,46,51,54,49,52,52,52,53,53,50,53,52,50,52,53,53,50,58,73,71,52,75,56,33,58,63,32,53,54,28,54,76,72,73,42,93,67,58,80,66,75,70,74,42,70,56,54,68,110

InterPro domains:
  IPR032284 ATP-dependent DNA helicase RecQ, zinc-binding domain [PF16124] (54-103)
  IPR036388 Winged helix-like DNA-binding domain superfamily [G3DSA:1.10.10.10] (46-104)

pLDDT: mean 88.23, std 10.23, range [56.97, 97.56]